Protein AF-A0A956R619-F1 (afdb_monomer)

Secondary structure (DSSP, 8-state):
----HHHHHHHHHHHHHHHHHHHHHHHHHHHHHHS-THHHHHHHHHHHHHHHHHHHHHHHHHHHHHHHHHHHHHHHHHHHHT--TTS-HHHHHHHHHHHHHHHHHHHHHHHHHHHHHHHHHT--HHHHHHHHHHHHHHHHHHHHHHHHTS----PPP------

pLDDT: mean 88.26, std 10.86, range [44.81, 98.38]

Radius of gyration: 21.38 Å; Cα contacts (8 Å, |Δi|>4): 127; chains: 1; bounding box: 52×37×68 Å

Structure (mmCIF, N/CA/C/O backbone):
data_AF-A0A956R619-F1
#
_entry.id   AF-A0A956R619-F1
#
loop_
_atom_site.group_PDB
_atom_site.id
_atom_site.type_symbol
_atom_site.label_atom_id
_atom_site.label_alt_id
_atom_site.label_comp_id
_atom_site.label_asym_id
_atom_site.label_entity_id
_atom_site.label_seq_id
_atom_site.pdbx_PDB_ins_code
_atom_site.Cartn_x
_atom_site.Cartn_y
_atom_site.Cartn_z
_atom_site.occupancy
_atom_site.B_iso_or_equiv
_atom_site.auth_seq_id
_atom_site.auth_comp_id
_atom_site.auth_asym_id
_atom_site.auth_atom_id
_atom_site.pdbx_PDB_model_num
ATOM 1 N N . MET A 1 1 ? -25.070 -17.992 9.384 1.00 45.94 1 MET A N 1
ATOM 2 C CA . MET A 1 1 ? -23.952 -18.086 10.352 1.00 45.94 1 MET A CA 1
ATOM 3 C C . MET A 1 1 ? -23.081 -16.842 10.219 1.00 45.94 1 MET A C 1
ATOM 5 O O . MET A 1 1 ? -22.495 -16.631 9.165 1.00 45.94 1 MET A O 1
ATOM 9 N N . ALA A 1 2 ? -23.059 -15.959 11.220 1.00 44.81 2 ALA A N 1
ATOM 10 C CA . ALA A 1 2 ? -22.213 -14.767 11.176 1.00 44.81 2 ALA A CA 1
ATOM 11 C C . ALA A 1 2 ? -20.746 -15.188 11.349 1.00 44.81 2 ALA A C 1
ATOM 13 O O . ALA A 1 2 ? -20.382 -15.715 12.396 1.00 44.81 2 ALA A O 1
ATOM 14 N N . ALA A 1 3 ? -19.912 -14.988 10.324 1.00 52.56 3 ALA A N 1
ATOM 15 C CA . ALA A 1 3 ? -18.478 -15.227 10.450 1.00 52.56 3 ALA A CA 1
ATOM 16 C C . ALA A 1 3 ? -17.925 -14.444 11.659 1.00 52.56 3 ALA A C 1
ATOM 18 O O . ALA A 1 3 ? -18.285 -13.270 11.829 1.00 52.56 3 ALA A O 1
ATOM 19 N N . PRO A 1 4 ? -17.062 -15.054 12.492 1.00 67.69 4 PRO A N 1
ATOM 20 C CA . PRO A 1 4 ? -16.507 -14.386 13.659 1.00 67.69 4 PRO A CA 1
ATOM 21 C C . PRO A 1 4 ? -15.816 -13.087 13.229 1.00 67.69 4 PRO A C 1
ATOM 23 O O . PRO A 1 4 ? -15.108 -13.053 12.223 1.00 67.69 4 PRO A O 1
ATOM 26 N N . ARG A 1 5 ? -16.021 -12.004 13.990 1.00 73.06 5 ARG A N 1
ATOM 27 C CA . ARG A 1 5 ? -15.565 -10.624 13.691 1.00 73.06 5 ARG A CA 1
ATOM 28 C C . ARG A 1 5 ? -14.099 -10.552 13.220 1.00 73.06 5 ARG A C 1
ATOM 30 O O . ARG A 1 5 ? -13.760 -9.744 12.362 1.00 73.06 5 ARG A O 1
ATOM 37 N N . ARG A 1 6 ? -13.255 -11.453 13.737 1.00 73.44 6 ARG A N 1
ATOM 38 C CA . ARG A 1 6 ? -11.837 -11.623 13.377 1.00 73.44 6 ARG A CA 1
ATOM 39 C C . ARG A 1 6 ? -11.622 -12.158 11.958 1.00 73.44 6 ARG A C 1
ATOM 41 O O . ARG A 1 6 ? -10.770 -11.637 11.253 1.00 73.44 6 ARG A O 1
ATOM 48 N N . ALA A 1 7 ? -12.409 -13.141 11.517 1.00 80.44 7 ALA A N 1
ATOM 49 C CA . ALA A 1 7 ? -12.322 -13.681 10.159 1.00 80.44 7 ALA A CA 1
ATOM 50 C C . ALA A 1 7 ? -12.648 -12.611 9.108 1.00 80.44 7 ALA A C 1
ATOM 52 O O . ALA A 1 7 ? -11.989 -12.548 8.077 1.00 80.44 7 ALA A O 1
ATOM 53 N N . ARG A 1 8 ? -13.600 -11.709 9.400 1.00 80.81 8 ARG A N 1
ATOM 54 C CA . ARG A 1 8 ? -13.897 -10.559 8.529 1.00 80.81 8 ARG A CA 1
ATOM 55 C C . ARG A 1 8 ? -12.731 -9.573 8.446 1.00 80.81 8 ARG A C 1
ATOM 57 O O . ARG A 1 8 ? -12.393 -9.153 7.348 1.00 80.81 8 ARG A O 1
ATOM 64 N N . LEU A 1 9 ? -12.104 -9.234 9.577 1.00 81.25 9 LEU A N 1
ATOM 65 C CA . LEU A 1 9 ? -10.932 -8.348 9.601 1.00 81.25 9 LEU A CA 1
ATOM 66 C C . LEU A 1 9 ? -9.763 -8.951 8.809 1.00 81.25 9 LEU A C 1
ATOM 68 O O . LEU A 1 9 ? -9.184 -8.273 7.968 1.00 81.25 9 LEU A O 1
ATOM 72 N N . TYR A 1 10 ? -9.431 -10.222 9.051 1.00 83.50 10 TYR A N 1
ATOM 73 C CA . TYR A 1 10 ? -8.349 -10.893 8.330 1.00 83.50 10 TYR A CA 1
ATOM 74 C C . TYR A 1 10 ? -8.663 -11.071 6.848 1.00 83.50 10 TYR A C 1
ATOM 76 O O . TYR A 1 10 ? -7.774 -10.874 6.031 1.00 83.50 10 TYR A O 1
ATOM 84 N N . GLY A 1 11 ? -9.917 -11.366 6.496 1.00 87.25 11 GLY A N 1
ATOM 85 C CA . GLY A 1 11 ? -10.364 -11.390 5.105 1.00 87.25 11 GLY A CA 1
ATOM 86 C C . GLY A 1 11 ? -10.195 -10.032 4.422 1.00 87.25 11 GLY A C 1
ATOM 87 O O . GLY A 1 11 ? -9.675 -9.977 3.314 1.00 87.25 11 GLY A O 1
ATOM 88 N N . LEU A 1 12 ? -10.552 -8.934 5.100 1.00 86.25 12 LEU A N 1
ATOM 89 C CA . LEU A 1 12 ? -10.353 -7.576 4.587 1.00 86.25 12 LEU A CA 1
ATOM 90 C C . LEU A 1 12 ? -8.862 -7.247 4.418 1.00 86.25 12 LEU A C 1
ATOM 92 O O . LEU A 1 12 ? -8.466 -6.738 3.378 1.00 86.25 12 LEU A O 1
ATOM 96 N N . LEU A 1 13 ? -8.028 -7.557 5.415 1.00 86.19 13 LEU A N 1
ATOM 97 C CA . LEU A 1 13 ? -6.581 -7.330 5.343 1.00 86.19 13 LEU A CA 1
ATOM 98 C C . LEU A 1 13 ? -5.941 -8.151 4.223 1.00 86.19 13 LEU A C 1
ATOM 100 O O . LEU A 1 13 ? -5.164 -7.607 3.449 1.00 86.19 13 LEU A O 1
ATOM 104 N N . ALA A 1 14 ? -6.296 -9.431 4.100 1.00 88.62 14 ALA A N 1
ATOM 105 C CA . ALA A 1 14 ? -5.835 -10.284 3.012 1.00 88.62 14 ALA A CA 1
ATOM 106 C C . ALA A 1 14 ? -6.259 -9.722 1.651 1.00 88.62 14 ALA A C 1
ATOM 108 O O . ALA A 1 14 ? -5.425 -9.622 0.756 1.00 88.62 14 ALA A O 1
ATOM 109 N N . LEU A 1 15 ? -7.516 -9.286 1.515 1.00 90.00 15 LEU A N 1
ATOM 110 C CA . LEU A 1 15 ? -8.014 -8.658 0.293 1.00 90.00 15 LEU A CA 1
ATOM 111 C C . LEU A 1 15 ? -7.221 -7.391 -0.053 1.00 90.00 15 LEU A C 1
ATOM 113 O O . LEU A 1 15 ? -6.801 -7.242 -1.194 1.00 90.00 15 LEU A O 1
ATOM 117 N N . ILE A 1 16 ? -6.973 -6.511 0.921 1.00 86.50 16 ILE A N 1
ATOM 118 C CA . ILE A 1 16 ? -6.199 -5.273 0.729 1.00 86.50 16 ILE A CA 1
ATOM 119 C C . ILE A 1 16 ? -4.741 -5.577 0.361 1.00 86.50 16 ILE A C 1
ATOM 121 O O . ILE A 1 16 ? -4.170 -4.919 -0.502 1.00 86.50 16 ILE A O 1
ATOM 125 N N . CYS A 1 17 ? -4.121 -6.558 1.016 1.00 87.31 17 CYS A N 1
ATOM 126 C CA . CYS A 1 17 ? -2.725 -6.910 0.774 1.00 87.31 17 CYS A CA 1
ATOM 127 C C . CYS A 1 17 ? -2.520 -7.629 -0.565 1.00 87.31 17 CYS A C 1
ATOM 129 O O . CYS A 1 17 ? -1.463 -7.477 -1.168 1.00 87.31 17 CYS A O 1
ATOM 131 N N . LEU A 1 18 ? -3.497 -8.418 -1.018 1.00 90.12 18 LEU A N 1
ATOM 132 C CA . LEU A 1 18 ? -3.395 -9.211 -2.245 1.00 90.12 18 LEU A CA 1
ATOM 133 C C . LEU A 1 18 ? -3.940 -8.495 -3.481 1.00 90.12 18 LEU A C 1
ATOM 135 O O . LEU A 1 18 ? -3.537 -8.849 -4.587 1.00 90.12 18 LEU A O 1
ATOM 139 N N . SER A 1 19 ? -4.812 -7.495 -3.327 1.00 87.75 19 SER A N 1
ATOM 140 C CA . SER A 1 19 ? -5.419 -6.796 -4.464 1.00 87.75 19 SER A CA 1
ATOM 141 C C . SER A 1 19 ? -4.376 -6.130 -5.359 1.00 87.75 19 SER A C 1
ATOM 143 O O . SER A 1 19 ? -4.402 -6.337 -6.569 1.00 87.75 19 SER A O 1
ATOM 145 N N . THR A 1 20 ? -3.427 -5.385 -4.787 1.00 86.44 20 THR A N 1
ATOM 146 C CA . THR A 1 20 ? -2.405 -4.667 -5.563 1.00 86.44 20 THR A CA 1
ATOM 147 C C . THR A 1 20 ? -1.431 -5.609 -6.283 1.00 86.44 20 THR A C 1
ATOM 149 O O . THR A 1 20 ? -1.253 -5.436 -7.490 1.00 86.44 20 THR A O 1
ATOM 152 N N . PRO A 1 21 ? -0.842 -6.641 -5.636 1.00 88.81 21 PRO A N 1
ATOM 153 C CA . PRO A 1 21 ? -0.005 -7.614 -6.341 1.00 88.81 21 PRO A CA 1
ATOM 154 C C . PRO A 1 21 ? -0.747 -8.350 -7.457 1.00 88.81 21 PRO A C 1
ATOM 156 O O . PRO A 1 21 ? -0.189 -8.570 -8.531 1.00 88.81 21 PRO A O 1
ATOM 159 N N . LEU A 1 22 ? -2.010 -8.713 -7.218 1.00 91.94 22 LEU A N 1
ATOM 160 C CA . LEU A 1 22 ? -2.826 -9.401 -8.211 1.00 91.94 22 LEU A CA 1
ATOM 161 C C . LEU A 1 22 ? -3.127 -8.484 -9.400 1.00 91.94 22 LEU A C 1
ATOM 163 O O . LEU A 1 22 ? -2.977 -8.908 -10.544 1.00 91.94 22 LEU A O 1
ATOM 167 N N . ALA A 1 23 ? -3.465 -7.217 -9.145 1.00 88.81 23 ALA A N 1
ATOM 168 C CA . ALA A 1 23 ? -3.658 -6.215 -10.188 1.00 88.81 23 ALA A CA 1
ATOM 169 C C . ALA A 1 23 ? -2.386 -6.009 -11.024 1.00 88.81 23 ALA A C 1
ATOM 171 O O . ALA A 1 23 ? -2.467 -6.027 -12.248 1.00 88.81 23 ALA A O 1
ATOM 172 N N . LEU A 1 24 ? -1.213 -5.908 -10.387 1.00 89.81 24 LEU A N 1
ATOM 173 C CA . LEU A 1 24 ? 0.073 -5.797 -11.083 1.00 89.81 24 LEU A CA 1
ATOM 174 C C . LEU A 1 24 ? 0.356 -7.027 -11.961 1.00 89.81 24 LEU A C 1
ATOM 176 O O . LEU A 1 24 ? 0.847 -6.895 -13.084 1.00 89.81 24 LEU A O 1
ATOM 180 N N . GLY A 1 25 ? 0.027 -8.227 -11.473 1.00 92.12 25 GLY A N 1
ATOM 181 C CA . GLY A 1 25 ? 0.145 -9.467 -12.240 1.00 92.12 25 GLY A CA 1
ATOM 182 C C . GLY A 1 25 ? -0.745 -9.465 -13.486 1.00 92.12 25 GLY A C 1
ATOM 183 O O . GLY A 1 25 ? -0.260 -9.717 -14.589 1.00 92.12 25 GLY A O 1
ATOM 184 N N . VAL A 1 26 ? -2.024 -9.113 -13.327 1.00 92.19 26 VAL A N 1
ATOM 185 C CA . VAL A 1 26 ? -2.980 -8.994 -14.441 1.00 92.19 26 VAL A CA 1
ATOM 186 C C . VAL A 1 26 ? -2.526 -7.933 -15.442 1.00 92.19 26 VAL A C 1
ATOM 188 O O . VAL A 1 26 ? -2.499 -8.195 -16.642 1.00 92.19 26 VAL A O 1
ATOM 191 N N . GLU A 1 27 ? -2.110 -6.762 -14.964 1.00 88.75 27 GLU A N 1
ATOM 192 C CA . GLU A 1 27 ? -1.596 -5.674 -15.795 1.00 88.75 27 GLU A CA 1
ATOM 193 C C . GLU A 1 27 ? -0.367 -6.115 -16.603 1.00 88.75 27 GLU A C 1
ATOM 195 O O . GLU A 1 27 ? -0.277 -5.843 -17.799 1.00 88.75 27 GLU A O 1
ATOM 200 N N . THR A 1 28 ? 0.559 -6.846 -15.979 1.00 88.62 28 THR A N 1
ATOM 201 C CA . THR A 1 28 ? 1.765 -7.361 -16.641 1.00 88.62 28 THR A CA 1
ATOM 202 C C . THR A 1 28 ? 1.417 -8.361 -17.746 1.00 88.62 28 THR A C 1
ATOM 204 O O . THR A 1 28 ? 2.010 -8.316 -18.825 1.00 88.62 28 THR A O 1
ATOM 207 N N . ILE A 1 29 ? 0.430 -9.232 -17.512 1.00 92.88 29 ILE A N 1
ATOM 208 C CA . ILE A 1 29 ? -0.057 -10.191 -18.513 1.00 92.88 29 ILE A CA 1
ATOM 209 C C . ILE A 1 29 ? -0.725 -9.457 -19.677 1.00 92.88 29 ILE A C 1
ATOM 211 O O . ILE A 1 29 ? -0.345 -9.670 -20.827 1.00 92.88 29 ILE A O 1
ATOM 215 N N . LEU A 1 30 ? -1.680 -8.566 -19.391 1.00 90.31 30 LEU A N 1
ATOM 216 C CA . LEU A 1 30 ? -2.383 -7.792 -20.419 1.00 90.31 30 LEU A CA 1
ATOM 217 C C . LEU A 1 30 ? -1.410 -6.977 -21.262 1.00 90.31 30 LEU A C 1
ATOM 219 O O . LEU A 1 30 ? -1.513 -6.960 -22.484 1.00 90.31 30 LEU A O 1
ATOM 223 N N . ARG A 1 31 ? -0.417 -6.362 -20.623 1.00 86.56 31 ARG A N 1
ATOM 224 C CA . ARG A 1 31 ? 0.621 -5.607 -21.315 1.00 86.56 31 ARG A CA 1
ATOM 22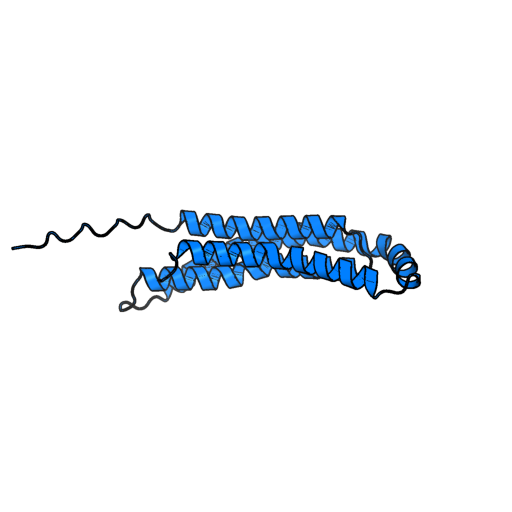5 C C . ARG A 1 31 ? 1.392 -6.471 -22.301 1.00 86.56 31 ARG A C 1
ATOM 227 O O . ARG A 1 31 ? 1.572 -6.058 -23.437 1.00 86.56 31 ARG A O 1
ATOM 234 N N . ARG A 1 32 ? 1.807 -7.668 -21.887 1.00 88.69 32 ARG A N 1
ATOM 235 C CA . ARG A 1 32 ? 2.541 -8.594 -22.755 1.00 88.69 32 ARG A CA 1
ATOM 236 C C . ARG A 1 32 ? 1.715 -9.058 -23.958 1.00 88.69 32 ARG A C 1
ATOM 238 O O . ARG A 1 32 ? 2.291 -9.393 -24.984 1.00 88.69 32 ARG A O 1
ATOM 245 N N . LEU A 1 33 ? 0.390 -9.102 -23.824 1.00 93.06 33 LEU A N 1
ATOM 246 C CA . LEU A 1 33 ? -0.519 -9.527 -24.890 1.00 93.06 33 LEU A CA 1
ATOM 247 C C . LEU A 1 33 ? -0.939 -8.380 -25.818 1.00 93.06 33 LEU A C 1
ATOM 249 O O . LEU A 1 33 ? -1.186 -8.622 -26.995 1.00 93.06 33 LEU A O 1
ATOM 253 N N . MET A 1 34 ? -1.059 -7.156 -25.296 1.00 92.81 34 MET A N 1
ATOM 254 C CA . MET A 1 34 ? -1.666 -6.030 -26.014 1.00 92.81 34 MET A CA 1
ATOM 255 C C . MET A 1 34 ? -0.669 -4.969 -26.489 1.00 92.81 34 MET A C 1
ATOM 257 O O . MET A 1 34 ? -1.011 -4.213 -27.396 1.00 92.81 34 MET A O 1
ATOM 261 N N . MET A 1 35 ? 0.527 -4.856 -25.895 1.00 89.06 35 MET A N 1
ATOM 262 C CA . MET A 1 35 ? 1.498 -3.849 -26.335 1.00 89.06 35 MET A CA 1
ATOM 263 C C . MET A 1 35 ? 2.281 -4.317 -27.569 1.00 89.06 35 MET A C 1
ATOM 265 O O . MET A 1 35 ? 2.838 -5.416 -27.551 1.00 89.06 35 MET A O 1
ATOM 269 N N . PRO A 1 36 ? 2.378 -3.476 -28.617 1.00 90.75 36 PRO A N 1
ATOM 270 C CA . PRO A 1 36 ? 3.287 -3.718 -29.729 1.00 90.75 36 PRO A CA 1
ATOM 271 C C . PRO A 1 36 ? 4.748 -3.779 -29.253 1.00 90.75 36 PRO A C 1
ATOM 273 O O . PRO A 1 36 ? 5.109 -3.059 -28.320 1.00 90.75 36 PRO A O 1
ATOM 276 N N . PRO A 1 37 ? 5.615 -4.556 -29.920 1.00 89.62 37 PRO A N 1
ATOM 277 C CA . PRO A 1 37 ? 7.028 -4.669 -29.549 1.00 89.62 37 PRO A CA 1
ATOM 278 C C . PRO A 1 37 ? 7.782 -3.329 -29.612 1.00 89.62 37 PRO A C 1
ATOM 280 O O . PRO A 1 37 ? 8.711 -3.111 -28.839 1.00 89.62 37 PRO A O 1
ATOM 283 N N . ASP A 1 38 ? 7.353 -2.384 -30.455 1.00 91.31 38 ASP A N 1
ATOM 284 C CA . ASP A 1 38 ? 7.963 -1.046 -30.542 1.00 91.31 38 ASP A CA 1
ATOM 285 C C . ASP A 1 38 ? 7.852 -0.255 -29.226 1.00 91.31 38 ASP A C 1
ATOM 287 O O . ASP A 1 38 ? 8.697 0.589 -28.914 1.00 91.31 38 ASP A O 1
ATOM 291 N N . PHE A 1 39 ? 6.837 -0.552 -28.407 1.00 90.88 39 PHE A N 1
ATOM 292 C CA . PHE A 1 39 ? 6.673 0.072 -27.096 1.00 90.88 39 PHE A CA 1
ATOM 293 C C . PHE A 1 39 ? 7.781 -0.336 -26.119 1.00 90.88 39 PHE A C 1
ATOM 295 O O . PHE A 1 39 ? 8.137 0.451 -25.238 1.00 90.88 39 PHE A O 1
ATOM 302 N N . ASP A 1 40 ? 8.366 -1.525 -26.279 1.00 89.62 40 ASP A N 1
ATOM 303 C CA . ASP A 1 40 ? 9.462 -1.975 -25.423 1.00 89.62 40 ASP A CA 1
ATOM 304 C C . ASP A 1 40 ? 10.724 -1.134 -25.643 1.00 89.62 40 ASP A C 1
ATOM 306 O O . ASP A 1 40 ? 11.426 -0.829 -24.676 1.00 89.62 40 ASP A O 1
ATOM 310 N N . ALA A 1 41 ? 10.968 -0.660 -26.871 1.00 92.88 41 ALA A N 1
ATOM 311 C CA . ALA A 1 41 ? 12.081 0.241 -27.169 1.00 92.88 41 ALA A CA 1
ATOM 312 C C . ALA A 1 41 ? 11.916 1.601 -26.470 1.00 92.88 41 ALA A C 1
ATOM 314 O O . ALA A 1 41 ? 12.849 2.095 -25.832 1.00 92.88 41 ALA A O 1
ATOM 315 N N . VAL A 1 42 ? 10.709 2.179 -26.514 1.00 93.81 42 VAL A N 1
ATOM 316 C CA . VAL A 1 42 ? 10.399 3.441 -25.817 1.00 93.81 42 VAL A CA 1
ATOM 317 C C . VAL A 1 42 ? 10.551 3.281 -24.304 1.00 93.81 42 VAL A C 1
ATOM 319 O O . VAL A 1 42 ? 11.120 4.143 -23.636 1.00 93.81 42 VAL A O 1
ATOM 322 N N . ARG A 1 43 ? 10.095 2.157 -23.743 1.00 92.81 43 ARG A N 1
ATOM 323 C CA . ARG A 1 43 ? 10.231 1.883 -22.307 1.00 92.81 43 ARG A CA 1
ATOM 324 C C . ARG A 1 43 ? 11.679 1.670 -21.895 1.00 92.81 43 ARG A C 1
ATOM 326 O O . ARG A 1 43 ? 12.079 2.195 -20.862 1.00 92.81 43 ARG A O 1
ATOM 333 N N . ALA A 1 44 ? 12.466 0.947 -22.688 1.00 93.94 44 ALA A N 1
ATOM 334 C CA . ALA A 1 44 ? 13.894 0.782 -22.439 1.00 93.94 44 ALA A CA 1
ATOM 335 C C . ALA A 1 44 ? 14.614 2.139 -22.418 1.00 93.94 44 ALA A C 1
ATOM 337 O O . ALA A 1 44 ? 15.458 2.369 -21.552 1.00 93.94 44 ALA A O 1
ATOM 338 N N . TRP A 1 45 ? 14.219 3.058 -23.304 1.00 96.31 45 TRP A N 1
ATOM 339 C CA . TRP A 1 45 ? 14.727 4.428 -23.330 1.00 96.31 45 TRP A CA 1
ATOM 340 C C . TRP A 1 45 ? 14.297 5.260 -22.105 1.00 96.31 45 TRP A C 1
ATOM 342 O O . TRP A 1 45 ? 15.122 5.967 -21.531 1.00 96.31 45 TRP A O 1
ATOM 352 N N . LEU A 1 46 ? 13.044 5.140 -21.646 1.00 96.31 46 LEU A N 1
ATOM 353 C CA . LEU A 1 46 ? 12.529 5.852 -20.462 1.00 96.31 46 LEU A CA 1
ATOM 354 C C . LEU A 1 46 ? 13.009 5.272 -19.122 1.00 96.31 46 LEU A C 1
ATOM 356 O O . LEU A 1 46 ? 13.080 5.990 -18.121 1.00 96.31 46 LEU A O 1
ATOM 360 N N . CYS A 1 47 ? 13.328 3.979 -19.080 1.00 97.19 47 CYS A N 1
ATOM 361 C CA . CYS A 1 47 ? 13.711 3.245 -17.877 1.00 97.19 47 CYS A CA 1
ATOM 362 C C . CYS A 1 47 ? 14.791 3.939 -17.023 1.00 97.19 47 CYS A C 1
ATOM 364 O O . CYS A 1 47 ? 14.543 4.119 -15.824 1.00 97.19 47 CYS A O 1
ATOM 366 N N . PRO A 1 48 ? 15.950 4.375 -17.563 1.00 97.62 48 PRO A N 1
ATOM 367 C CA . PRO A 1 48 ? 16.983 5.040 -16.764 1.00 97.62 48 PRO A CA 1
ATOM 368 C C . PRO A 1 48 ? 16.511 6.365 -16.153 1.00 97.62 48 PRO A C 1
ATOM 370 O O . PRO A 1 48 ? 16.919 6.701 -15.044 1.00 97.62 48 PRO A O 1
ATOM 373 N N . THR A 1 49 ? 15.617 7.093 -16.826 1.00 97.94 49 THR A N 1
ATOM 374 C CA . THR A 1 49 ? 15.079 8.367 -16.334 1.00 97.94 49 THR A CA 1
ATOM 375 C C . THR A 1 49 ? 14.006 8.163 -15.267 1.00 97.94 49 THR A C 1
ATOM 377 O O . THR A 1 49 ? 13.982 8.891 -14.278 1.00 97.94 49 THR A O 1
ATOM 380 N N . LEU A 1 50 ? 13.120 7.175 -15.433 1.00 97.56 50 LEU A N 1
ATOM 381 C CA . LEU A 1 50 ? 11.989 6.943 -14.527 1.00 97.56 50 LEU A CA 1
ATOM 382 C C . LEU A 1 50 ? 12.344 6.100 -13.296 1.00 97.56 50 LEU A C 1
ATOM 384 O O . LEU A 1 50 ? 11.719 6.247 -12.247 1.00 97.56 50 LEU A O 1
ATOM 388 N N . THR A 1 51 ? 13.343 5.220 -13.391 1.00 97.81 51 THR A N 1
ATOM 389 C CA . THR A 1 51 ? 13.712 4.308 -12.293 1.00 97.81 51 THR A CA 1
ATOM 390 C C . THR A 1 51 ? 14.135 5.030 -11.002 1.00 97.81 51 THR A C 1
ATOM 392 O O . THR A 1 51 ? 13.698 4.595 -9.935 1.00 97.81 51 THR A O 1
ATOM 395 N N . PRO A 1 52 ? 14.903 6.139 -11.027 1.00 98.38 52 PRO A N 1
ATOM 396 C CA . PRO A 1 52 ? 15.191 6.921 -9.821 1.00 98.38 52 PRO A CA 1
ATOM 397 C C . PRO A 1 52 ? 13.929 7.472 -9.141 1.00 98.38 52 PRO A C 1
ATOM 399 O O . PRO A 1 52 ? 13.813 7.417 -7.917 1.00 98.38 52 PRO A O 1
ATOM 402 N N . TRP A 1 53 ? 12.945 7.929 -9.923 1.00 97.94 53 TRP A N 1
ATOM 403 C CA . TRP A 1 53 ? 11.657 8.386 -9.393 1.00 97.94 53 TRP A CA 1
ATOM 404 C C . TRP A 1 53 ? 10.858 7.241 -8.771 1.00 97.94 53 TRP A C 1
ATOM 406 O O . TRP A 1 53 ? 10.255 7.418 -7.716 1.00 97.94 53 TRP A O 1
ATOM 416 N N . ALA A 1 54 ? 10.909 6.047 -9.367 1.00 97.56 54 ALA A N 1
ATOM 417 C CA . ALA A 1 54 ? 10.303 4.855 -8.778 1.00 97.56 54 ALA A CA 1
ATOM 418 C C . ALA A 1 54 ? 11.014 4.432 -7.483 1.00 97.56 54 ALA A C 1
ATOM 420 O O . ALA A 1 54 ? 10.387 3.927 -6.564 1.00 97.56 54 ALA A O 1
ATOM 421 N N . TRP A 1 55 ? 12.318 4.670 -7.348 1.00 98.38 55 TRP A N 1
ATOM 422 C CA . TRP A 1 55 ? 12.993 4.468 -6.065 1.00 98.38 55 TRP A CA 1
ATOM 423 C C . TRP A 1 55 ? 12.580 5.490 -5.013 1.00 98.38 55 TRP A C 1
ATOM 425 O O . TRP A 1 55 ? 12.439 5.124 -3.848 1.00 98.38 55 TRP A O 1
ATOM 435 N N . ALA A 1 56 ? 12.317 6.739 -5.404 1.00 98.06 56 ALA A N 1
ATOM 436 C CA . ALA A 1 56 ? 11.834 7.765 -4.486 1.00 98.06 56 ALA A CA 1
ATOM 437 C C . ALA A 1 56 ? 10.471 7.408 -3.860 1.00 98.06 56 ALA A C 1
ATOM 439 O O . ALA A 1 56 ? 10.190 7.826 -2.735 1.00 98.06 56 ALA A O 1
ATOM 440 N N . THR A 1 57 ? 9.643 6.578 -4.510 1.00 97.56 57 THR A N 1
ATOM 441 C CA . THR A 1 57 ? 8.370 6.133 -3.917 1.00 97.56 57 THR A CA 1
ATOM 442 C C . THR A 1 57 ? 8.561 5.202 -2.722 1.00 97.56 57 THR A C 1
ATOM 444 O O . THR A 1 57 ? 7.678 5.148 -1.867 1.00 97.56 57 THR A O 1
ATOM 447 N N . VAL A 1 58 ? 9.698 4.510 -2.594 1.00 97.88 58 VAL A N 1
ATOM 448 C CA . VAL A 1 58 ? 9.980 3.610 -1.461 1.00 97.88 58 VAL A CA 1
ATOM 449 C C . VAL A 1 58 ? 10.023 4.367 -0.121 1.00 97.88 58 VAL A C 1
ATOM 451 O O . VAL A 1 58 ? 9.197 4.064 0.747 1.00 97.88 58 VAL A O 1
ATOM 454 N N . PRO A 1 59 ? 10.909 5.366 0.091 1.00 98.12 59 PRO A N 1
ATOM 455 C CA . PRO A 1 59 ? 10.936 6.119 1.342 1.00 98.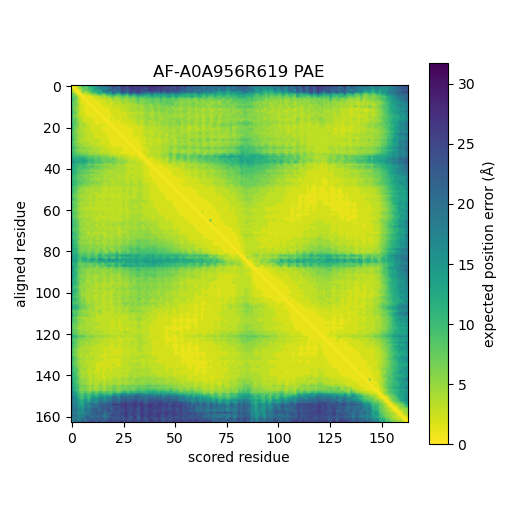12 59 PRO A CA 1
ATOM 456 C C . PRO A 1 59 ? 9.649 6.922 1.560 1.00 98.12 59 PRO A C 1
ATOM 458 O O . PRO A 1 59 ? 9.182 7.010 2.695 1.00 98.12 59 PRO A O 1
ATOM 461 N N . VAL A 1 60 ? 9.023 7.439 0.494 1.00 97.88 60 VAL A N 1
ATOM 462 C CA . VAL A 1 60 ? 7.721 8.125 0.588 1.00 97.88 60 VAL A CA 1
ATOM 463 C C . VAL A 1 60 ? 6.638 7.176 1.104 1.00 97.88 60 VAL A C 1
ATOM 465 O O . VAL A 1 60 ? 5.851 7.557 1.965 1.00 97.88 60 VAL A O 1
ATOM 468 N N . THR A 1 61 ? 6.626 5.921 0.654 1.00 97.75 61 THR A N 1
ATOM 469 C CA . THR A 1 61 ? 5.707 4.893 1.167 1.00 97.75 61 THR A CA 1
ATOM 470 C C . THR A 1 61 ? 5.977 4.578 2.627 1.00 97.75 61 THR A C 1
ATOM 472 O O . THR A 1 61 ? 5.035 4.468 3.408 1.00 97.75 61 THR A O 1
ATOM 475 N N . GLY A 1 62 ? 7.248 4.474 3.023 1.00 97.56 62 GLY A N 1
ATOM 476 C CA . GLY A 1 62 ? 7.626 4.292 4.425 1.00 97.56 62 GLY A CA 1
ATOM 477 C C . GLY A 1 62 ? 7.119 5.435 5.311 1.00 97.56 62 GLY A C 1
ATOM 478 O O . GLY A 1 62 ? 6.475 5.195 6.333 1.00 97.56 62 GLY A O 1
ATOM 479 N N . ALA A 1 63 ? 7.322 6.683 4.880 1.00 97.94 63 ALA A N 1
ATOM 480 C CA . ALA A 1 63 ? 6.808 7.863 5.570 1.00 97.94 63 ALA A CA 1
ATOM 481 C C . ALA A 1 63 ? 5.270 7.874 5.623 1.00 97.94 63 ALA A C 1
ATOM 483 O O . ALA A 1 63 ? 4.688 8.136 6.676 1.00 97.94 63 ALA A O 1
ATOM 484 N N . ALA A 1 64 ? 4.603 7.523 4.522 1.00 97.25 64 ALA A N 1
ATOM 485 C CA . ALA A 1 64 ? 3.148 7.442 4.450 1.00 97.25 64 ALA A CA 1
ATOM 486 C C . ALA A 1 64 ? 2.572 6.319 5.331 1.00 97.25 64 ALA A C 1
ATOM 488 O O . ALA A 1 64 ? 1.515 6.498 5.933 1.00 97.25 64 ALA A O 1
ATOM 489 N N . ALA A 1 65 ? 3.273 5.191 5.481 1.00 96.25 65 ALA A N 1
ATOM 490 C CA . ALA A 1 65 ? 2.913 4.145 6.435 1.00 96.25 65 ALA A CA 1
ATOM 491 C C . ALA A 1 65 ? 3.008 4.654 7.885 1.00 96.25 65 ALA A C 1
ATOM 493 O O . ALA A 1 65 ? 2.090 4.430 8.678 1.00 96.25 65 ALA A O 1
ATOM 494 N N . GLY A 1 66 ? 4.069 5.400 8.216 1.00 96.81 66 GLY A N 1
ATOM 495 C CA . GLY A 1 66 ? 4.207 6.079 9.509 1.00 96.81 66 GLY A CA 1
ATOM 496 C C . GLY A 1 66 ? 3.088 7.096 9.764 1.00 96.81 66 GLY A C 1
ATOM 497 O O . GLY A 1 66 ? 2.485 7.114 10.841 1.00 96.81 66 GLY A O 1
ATOM 498 N N . LEU A 1 67 ? 2.732 7.885 8.748 1.00 96.12 67 LEU A N 1
ATOM 499 C CA . LEU A 1 67 ? 1.597 8.806 8.804 1.00 96.12 67 LEU A CA 1
ATOM 500 C C . LEU A 1 67 ? 0.271 8.056 8.998 1.00 96.12 67 LEU A C 1
ATOM 502 O O . LEU A 1 67 ? -0.549 8.478 9.809 1.00 96.12 67 LEU A O 1
ATOM 506 N N . GLY A 1 68 ? 0.078 6.921 8.322 1.00 94.75 68 GLY A N 1
ATOM 507 C CA . GLY A 1 68 ? -1.078 6.039 8.498 1.00 94.75 68 GLY A CA 1
ATOM 508 C C . GLY A 1 68 ? -1.213 5.533 9.937 1.00 94.75 68 GLY A C 1
ATOM 509 O O . GLY A 1 68 ? -2.304 5.547 10.503 1.00 94.75 68 GLY A O 1
ATOM 510 N N . TRP A 1 69 ? -0.102 5.175 10.583 1.00 95.19 69 TRP A N 1
ATOM 511 C CA . TRP A 1 69 ? -0.062 4.813 12.006 1.00 95.19 69 TRP A CA 1
ATOM 512 C C . TRP A 1 69 ? -0.504 5.941 12.935 1.00 95.19 69 TRP A C 1
ATOM 514 O O . TRP A 1 69 ? -1.268 5.726 13.890 1.00 95.19 69 TRP A O 1
ATOM 524 N N . TRP A 1 70 ? -0.020 7.148 12.665 1.00 96.19 70 TRP A N 1
ATOM 525 C CA . TRP A 1 70 ? -0.417 8.330 13.412 1.00 96.19 70 TRP A CA 1
ATOM 526 C C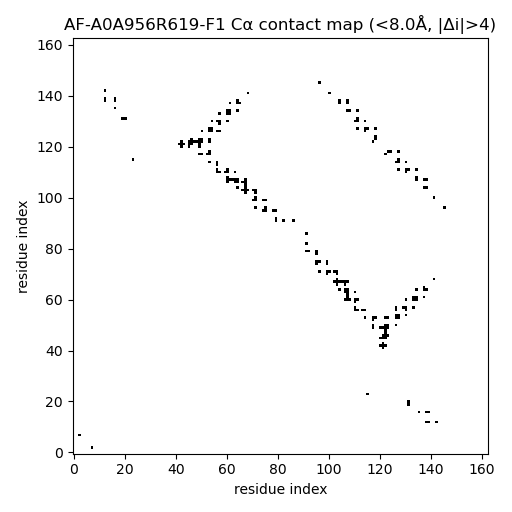 . TRP A 1 70 ? -1.904 8.651 13.191 1.00 96.19 70 TRP A C 1
ATOM 528 O O . TRP A 1 70 ? -2.643 8.784 14.169 1.00 96.19 70 TRP A O 1
ATOM 538 N N . LEU A 1 71 ? -2.366 8.658 11.935 1.00 94.19 71 LEU A N 1
ATOM 539 C CA . LEU A 1 71 ? -3.764 8.863 11.538 1.00 94.19 71 LEU A CA 1
ATOM 540 C C . LEU A 1 71 ? -4.688 7.863 12.227 1.00 94.19 71 LEU A C 1
ATOM 542 O O . LEU A 1 71 ? -5.665 8.270 12.850 1.00 94.19 71 LEU A O 1
ATOM 546 N N . PHE A 1 72 ? -4.353 6.571 12.190 1.00 94.00 72 PHE A N 1
ATOM 547 C CA . PHE A 1 72 ? -5.116 5.527 12.869 1.00 94.00 72 PHE A CA 1
ATOM 548 C C . PHE A 1 72 ? -5.308 5.857 14.356 1.00 94.00 72 PHE A C 1
ATOM 550 O O . PHE A 1 72 ? -6.424 5.832 14.873 1.00 94.00 72 PHE A O 1
ATOM 557 N N . SER A 1 73 ? -4.222 6.241 15.033 1.00 92.81 73 SER A N 1
ATOM 558 C CA . SER A 1 73 ? -4.240 6.592 16.457 1.00 92.81 73 SER A CA 1
ATOM 559 C C . SER A 1 73 ? -5.096 7.830 16.734 1.00 92.81 73 SER A C 1
ATOM 561 O O . SER A 1 73 ? -5.881 7.847 17.683 1.00 92.81 73 SER A O 1
ATOM 563 N N . ALA A 1 74 ? -4.945 8.869 15.913 1.00 94.44 74 ALA A N 1
ATOM 564 C CA . ALA A 1 74 ? -5.664 10.128 16.056 1.00 94.44 74 ALA A CA 1
ATOM 565 C C . ALA A 1 74 ? -7.170 9.949 15.817 1.00 94.44 74 ALA A C 1
ATOM 567 O O . ALA A 1 74 ? -7.985 10.420 16.611 1.00 94.44 74 ALA A O 1
ATOM 568 N N . LEU A 1 75 ? -7.544 9.220 14.763 1.00 93.00 75 LEU A N 1
ATOM 569 C CA . LEU A 1 75 ? -8.934 8.937 14.409 1.00 93.00 75 LEU A CA 1
ATOM 570 C C . LEU A 1 75 ? -9.609 8.062 15.457 1.00 93.00 75 LEU A C 1
ATOM 572 O O . LEU A 1 75 ? -10.721 8.373 15.877 1.00 93.00 75 LEU A O 1
ATOM 576 N N . GLN A 1 76 ? -8.921 7.024 15.939 1.00 91.56 76 GLN A N 1
ATOM 577 C CA . GLN A 1 76 ? -9.440 6.170 17.002 1.00 91.56 76 GLN A CA 1
ATOM 578 C C . GLN A 1 76 ? -9.710 6.984 18.275 1.00 91.56 76 GLN A C 1
ATOM 580 O O . GLN A 1 76 ? -10.815 6.930 18.809 1.00 91.56 76 GLN A O 1
ATOM 585 N N . ARG A 1 77 ? -8.747 7.798 18.735 1.00 91.62 77 ARG A N 1
ATOM 586 C CA . ARG A 1 77 ? -8.931 8.671 19.912 1.00 91.62 77 ARG A CA 1
ATOM 587 C C . ARG A 1 77 ? -10.089 9.649 19.717 1.00 91.62 77 ARG A C 1
ATOM 589 O O . ARG A 1 77 ? -10.925 9.800 20.603 1.00 91.62 77 ARG A O 1
ATOM 596 N N . ARG A 1 78 ? -10.169 10.282 18.543 1.00 92.31 78 ARG A N 1
ATOM 597 C CA . ARG A 1 78 ? -11.221 11.250 18.210 1.00 92.31 78 ARG A CA 1
ATOM 598 C C . ARG A 1 78 ? -12.608 10.609 18.147 1.00 92.31 78 ARG A C 1
ATOM 600 O O . ARG A 1 78 ? -13.573 11.241 18.564 1.00 92.31 78 ARG A O 1
ATOM 607 N N . ALA A 1 79 ? -12.719 9.390 17.629 1.00 89.94 79 ALA A N 1
ATOM 608 C CA . ALA A 1 79 ? -13.983 8.665 17.566 1.00 89.94 79 ALA A CA 1
ATOM 609 C C . ALA A 1 79 ? -14.476 8.273 18.967 1.00 89.94 79 ALA A C 1
ATOM 611 O O . ALA A 1 79 ? -15.648 8.467 19.277 1.00 89.94 79 ALA A O 1
ATOM 612 N N . LEU A 1 80 ? -13.572 7.811 19.836 1.00 87.56 80 LEU A N 1
ATOM 613 C CA . LEU A 1 80 ? -13.907 7.458 21.219 1.00 87.56 80 LEU A CA 1
ATOM 614 C C . LEU A 1 80 ? -14.302 8.677 22.057 1.00 87.56 80 LEU A C 1
ATOM 616 O O . LEU A 1 80 ? -15.267 8.607 22.809 1.00 87.56 80 LEU A O 1
ATOM 620 N N . ALA A 1 81 ? -13.637 9.817 21.858 1.00 90.69 81 ALA A N 1
ATOM 621 C CA . ALA A 1 81 ? -13.998 11.072 22.518 1.00 90.69 81 ALA A CA 1
ATOM 622 C C . ALA A 1 81 ? -15.385 11.613 22.110 1.00 90.69 81 ALA A C 1
ATOM 624 O O . ALA A 1 81 ? -15.947 12.451 22.805 1.00 90.69 81 ALA A O 1
ATOM 625 N N . ARG A 1 82 ? -15.942 11.157 20.978 1.00 90.31 82 ARG A N 1
ATOM 626 C CA . ARG A 1 82 ? -17.256 11.576 20.454 1.00 90.31 82 ARG A CA 1
ATOM 627 C C . ARG A 1 82 ? -18.381 10.580 20.756 1.00 90.31 82 ARG A C 1
ATOM 629 O O . ARG A 1 82 ? -19.483 10.738 20.228 1.00 90.31 82 ARG A O 1
ATOM 636 N N . ARG A 1 83 ? -18.113 9.545 21.555 1.00 87.38 83 ARG A N 1
ATOM 637 C CA . ARG A 1 83 ? -19.101 8.526 21.924 1.00 87.38 83 ARG A CA 1
ATOM 638 C C . ARG A 1 83 ? -20.281 9.163 22.669 1.00 87.38 83 ARG A C 1
ATOM 640 O O . ARG A 1 83 ? -20.088 9.987 23.557 1.00 87.38 83 ARG A O 1
ATOM 647 N N . ARG A 1 84 ? -21.504 8.736 22.333 1.00 87.19 84 ARG A N 1
ATOM 648 C CA . ARG A 1 84 ? -22.714 9.073 23.104 1.00 87.19 84 ARG A CA 1
ATOM 649 C C . ARG A 1 84 ? -22.916 8.073 24.254 1.00 87.19 84 ARG A C 1
ATOM 651 O O . ARG A 1 84 ? -22.595 6.899 24.063 1.00 87.19 84 ARG A O 1
ATOM 658 N N . PRO A 1 85 ? -23.466 8.501 25.406 1.00 83.94 85 PRO A N 1
ATOM 659 C CA . PRO A 1 85 ? -23.637 7.639 26.580 1.00 83.94 85 PRO A CA 1
ATOM 660 C C . PRO A 1 85 ? -24.511 6.403 26.313 1.00 83.94 85 PRO A C 1
ATOM 662 O O . PRO A 1 85 ? -24.205 5.333 26.824 1.00 83.94 85 PRO A O 1
ATOM 665 N N . ASP A 1 86 ? -25.505 6.505 25.427 1.00 88.75 86 ASP A N 1
ATOM 666 C CA . ASP A 1 86 ? -26.443 5.405 25.140 1.00 88.75 86 ASP A CA 1
ATOM 667 C C . ASP A 1 86 ? -25.902 4.350 24.158 1.00 88.75 86 ASP A C 1
ATOM 669 O O . ASP A 1 86 ? -26.603 3.410 23.788 1.00 88.75 86 ASP A O 1
ATOM 673 N N . GLN A 1 87 ? -24.671 4.511 23.666 1.00 87.19 87 GLN A N 1
ATOM 674 C CA . GLN A 1 87 ? -24.104 3.601 22.673 1.00 87.19 87 GLN A CA 1
ATOM 675 C C . GLN A 1 87 ? -23.332 2.452 23.321 1.00 87.19 87 GLN A C 1
ATOM 677 O O . GLN A 1 87 ? -22.489 2.669 24.200 1.00 87.19 87 GLN A O 1
ATOM 682 N N . ASP A 1 88 ? -23.545 1.244 22.789 1.00 87.50 88 ASP A N 1
ATOM 683 C CA . ASP A 1 88 ? -22.734 0.068 23.100 1.00 87.50 88 ASP A CA 1
ATOM 684 C C . ASP A 1 88 ? -21.258 0.333 22.758 1.00 87.50 88 ASP A C 1
ATOM 686 O O . ASP A 1 88 ? -20.872 0.553 21.602 1.00 87.50 88 ASP A O 1
ATOM 690 N N . GLU A 1 89 ? -20.421 0.297 23.793 1.00 84.56 89 GLU A N 1
ATOM 691 C CA . GLU A 1 89 ? -18.984 0.533 23.722 1.00 84.56 89 GLU A CA 1
ATOM 692 C C . GLU A 1 89 ? -18.300 -0.398 22.721 1.00 84.56 89 GLU A C 1
ATOM 694 O O . GLU A 1 89 ? -17.489 0.041 21.900 1.00 84.56 89 GLU A O 1
ATOM 699 N N . ALA A 1 90 ? -18.675 -1.678 22.729 1.00 83.25 90 ALA A N 1
ATOM 700 C CA . ALA A 1 90 ? -18.061 -2.697 21.890 1.00 83.25 90 ALA A CA 1
ATOM 701 C C . ALA A 1 90 ? -18.408 -2.512 20.405 1.00 83.25 90 ALA A C 1
ATOM 703 O O . ALA A 1 90 ? -17.651 -2.932 19.514 1.00 83.25 90 ALA A O 1
ATOM 704 N N . GLN A 1 91 ? -19.554 -1.896 20.109 1.00 83.81 91 GLN A N 1
ATOM 705 C CA . GLN A 1 91 ? -19.951 -1.563 18.748 1.00 83.81 91 GLN A CA 1
ATOM 706 C C . GLN A 1 91 ? -19.235 -0.303 18.253 1.00 83.81 91 GLN A C 1
ATOM 708 O O . GLN A 1 91 ? -18.683 -0.320 17.148 1.00 83.81 91 GLN A O 1
ATOM 713 N N . VAL A 1 92 ? -19.182 0.751 19.074 1.00 87.19 92 VAL A N 1
ATOM 714 C CA . VAL A 1 92 ? -18.504 2.016 18.743 1.00 87.19 92 VAL A CA 1
ATOM 715 C C . VAL A 1 92 ? -17.011 1.796 18.514 1.00 87.19 92 VAL A C 1
ATOM 717 O O . VAL A 1 92 ? -16.485 2.236 17.493 1.00 87.19 92 VAL A O 1
ATOM 720 N N . HIS A 1 93 ? -16.341 1.047 19.397 1.00 86.06 93 HIS A N 1
ATOM 721 C CA . HIS A 1 93 ? -14.917 0.735 19.253 1.00 86.06 93 HIS A CA 1
ATOM 722 C C . HIS A 1 93 ? -14.606 0.026 17.935 1.00 86.06 93 HIS A C 1
ATOM 724 O O . HIS A 1 93 ? -13.675 0.408 17.230 1.00 86.06 93 HIS A O 1
ATOM 730 N N . ALA A 1 94 ? -15.390 -0.990 17.575 1.00 84.88 94 ALA A N 1
ATOM 731 C CA . ALA A 1 94 ? -15.143 -1.750 16.357 1.00 84.88 94 ALA A CA 1
ATOM 732 C C . ALA A 1 94 ? -15.418 -0.939 15.088 1.00 84.88 94 ALA A C 1
ATOM 734 O O . ALA A 1 94 ? -14.686 -1.071 14.108 1.00 84.88 94 ALA A O 1
ATOM 735 N N . ARG A 1 95 ? -16.455 -0.092 15.101 1.00 87.00 95 ARG A N 1
ATOM 736 C CA . ARG A 1 95 ? -16.747 0.807 13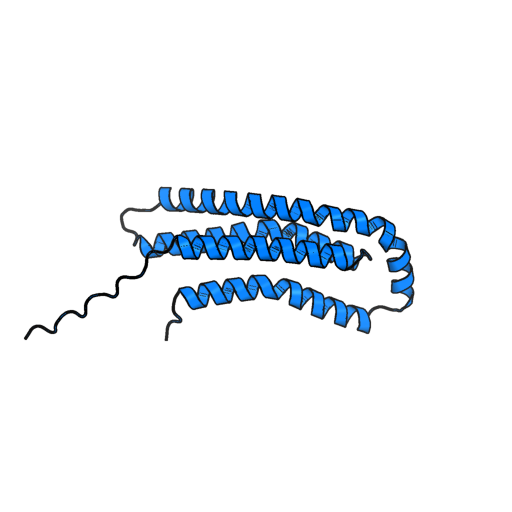.982 1.00 87.00 95 ARG A CA 1
ATOM 737 C C . ARG A 1 95 ? -15.631 1.834 13.805 1.00 87.00 95 ARG A C 1
ATOM 739 O O . ARG A 1 95 ? -15.118 1.972 12.701 1.00 87.00 95 ARG A O 1
ATOM 746 N N . ALA A 1 96 ? -15.201 2.468 14.896 1.00 89.25 96 ALA A N 1
ATOM 747 C CA . ALA A 1 96 ? -14.089 3.413 14.893 1.00 89.25 96 ALA A CA 1
ATOM 748 C C . ALA A 1 96 ? -12.786 2.772 14.391 1.00 89.25 96 ALA A C 1
ATOM 750 O O . ALA A 1 96 ? -12.074 3.374 13.595 1.00 89.25 96 ALA A O 1
ATOM 751 N N . GLN A 1 97 ? -12.485 1.540 14.819 1.00 88.81 97 GLN A N 1
ATOM 752 C CA . GLN A 1 97 ? -11.316 0.795 14.345 1.00 88.81 97 GLN A CA 1
ATOM 753 C C . GLN A 1 97 ? -11.394 0.480 12.851 1.00 88.81 97 GLN A C 1
ATOM 755 O O . GLN A 1 97 ? -10.390 0.625 12.163 1.00 88.81 97 GLN A O 1
ATOM 760 N N . LEU A 1 98 ? -12.557 0.062 12.344 1.00 87.00 98 LEU A N 1
ATOM 761 C CA . LEU A 1 98 ? -12.731 -0.246 10.925 1.00 87.00 98 LEU A CA 1
ATOM 762 C C . LEU A 1 98 ? -12.611 1.011 10.054 1.00 87.00 98 LEU A C 1
ATOM 764 O O . LEU A 1 98 ? -11.876 0.994 9.072 1.00 87.00 98 LEU A O 1
ATOM 768 N N . GLU A 1 99 ? -13.287 2.101 10.425 1.00 90.19 99 GLU A N 1
ATOM 769 C CA . GLU A 1 99 ? -13.217 3.381 9.705 1.00 90.19 99 GLU A CA 1
ATOM 770 C C . GLU A 1 99 ? -11.788 3.946 9.718 1.00 90.19 99 GLU A C 1
ATOM 772 O O . GLU A 1 99 ? -11.261 4.330 8.672 1.00 90.19 99 GLU A O 1
ATOM 777 N N . ALA A 1 100 ? -11.125 3.926 10.880 1.00 90.62 100 ALA A N 1
ATOM 778 C CA . ALA A 1 100 ? -9.737 4.359 11.003 1.00 90.62 100 ALA A CA 1
ATOM 779 C C . ALA A 1 100 ? -8.780 3.462 10.210 1.00 90.62 100 ALA A C 1
ATOM 781 O O . ALA A 1 100 ? -7.837 3.975 9.619 1.00 90.62 100 ALA A O 1
ATOM 782 N N . LEU A 1 101 ? -9.010 2.144 10.172 1.00 89.62 101 LEU A N 1
ATOM 783 C CA . LEU A 1 101 ? -8.204 1.214 9.383 1.00 89.62 101 LEU A CA 1
ATOM 784 C C . LEU A 1 101 ? -8.340 1.514 7.890 1.00 89.62 101 LEU A C 1
ATOM 786 O O . LEU A 1 101 ? -7.325 1.703 7.231 1.00 89.62 101 LEU A O 1
ATOM 790 N N . ILE A 1 102 ?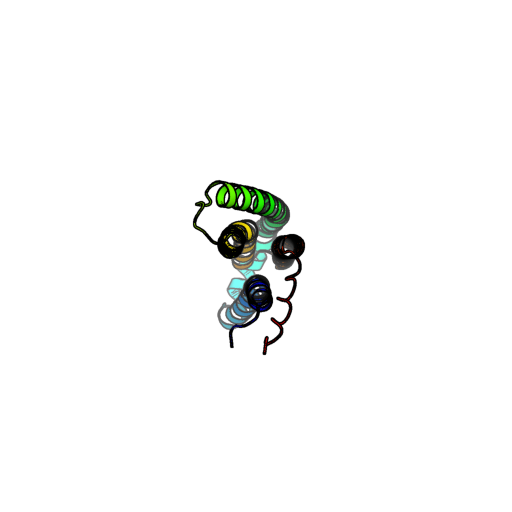 -9.567 1.611 7.370 1.00 90.94 102 ILE A N 1
ATOM 791 C CA . ILE A 1 102 ? -9.810 1.908 5.950 1.00 90.94 102 ILE A CA 1
ATOM 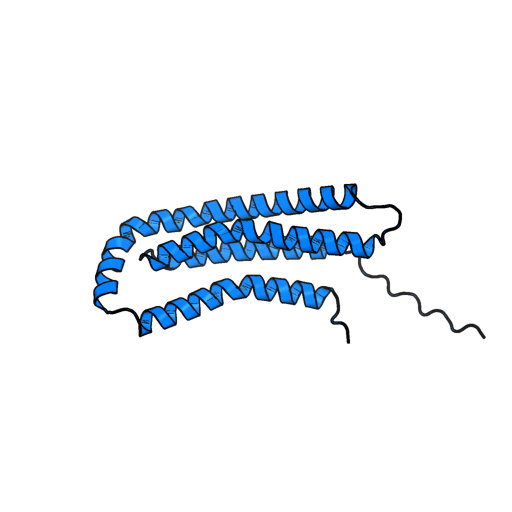792 C C . ILE A 1 102 ? -9.077 3.195 5.555 1.00 90.94 102 ILE A C 1
ATOM 794 O O . ILE A 1 102 ? -8.316 3.193 4.588 1.00 90.94 102 ILE A O 1
ATOM 798 N N . LEU A 1 103 ? -9.215 4.262 6.350 1.00 92.81 103 LEU A N 1
ATOM 799 C CA . LEU A 1 103 ? -8.571 5.539 6.044 1.00 92.81 103 LEU A CA 1
ATOM 800 C C . LEU A 1 103 ? -7.047 5.514 6.236 1.00 92.81 103 LEU A C 1
ATOM 802 O O . LEU A 1 103 ? -6.323 6.131 5.466 1.00 92.81 103 LEU A O 1
ATOM 806 N N . ALA A 1 104 ? -6.531 4.802 7.237 1.00 91.69 104 ALA A N 1
ATOM 807 C CA . ALA A 1 104 ? -5.091 4.704 7.464 1.00 91.69 104 ALA A CA 1
ATOM 808 C C . ALA A 1 104 ? -4.386 3.861 6.392 1.00 91.69 104 ALA A C 1
ATOM 810 O O . ALA A 1 104 ? -3.239 4.141 6.049 1.00 91.69 104 ALA A O 1
ATOM 811 N N . THR A 1 105 ? -5.059 2.839 5.852 1.00 91.50 105 THR A N 1
ATOM 812 C CA . THR A 1 105 ? -4.482 1.962 4.822 1.00 91.50 105 THR A CA 1
ATOM 813 C C . THR A 1 105 ? -4.323 2.635 3.462 1.00 91.50 105 THR A C 1
ATOM 815 O O . THR A 1 105 ? -3.459 2.211 2.700 1.00 91.50 105 THR A O 1
ATOM 818 N N . SER A 1 106 ? -5.068 3.706 3.165 1.00 92.56 106 SER A N 1
ATOM 819 C CA . SER A 1 106 ? -4.919 4.437 1.899 1.00 92.56 106 SER A CA 1
ATOM 820 C C . SER A 1 106 ? -3.628 5.259 1.831 1.00 92.56 106 SER A C 1
ATOM 822 O O . SER A 1 106 ? -3.087 5.455 0.744 1.00 92.56 106 SER A O 1
ATOM 824 N N . ALA A 1 107 ? -3.083 5.687 2.976 1.00 94.56 107 ALA A N 1
ATOM 825 C CA . ALA A 1 107 ? -1.867 6.498 3.029 1.00 94.56 107 ALA A CA 1
ATOM 826 C C . ALA A 1 107 ? -0.658 5.816 2.351 1.00 94.56 107 ALA A C 1
ATOM 828 O O . ALA A 1 107 ? -0.122 6.395 1.408 1.00 94.56 107 ALA A O 1
ATOM 829 N N . PRO A 1 108 ? -0.240 4.590 2.730 1.00 91.31 108 PRO A N 1
ATOM 830 C CA . PRO A 1 108 ? 0.842 3.892 2.031 1.00 91.31 108 PRO A CA 1
ATOM 831 C C . PRO A 1 108 ? 0.458 3.382 0.630 1.00 91.31 108 PRO A C 1
ATOM 833 O O . PRO A 1 108 ? 1.343 3.037 -0.147 1.00 91.31 108 PRO A O 1
ATOM 836 N N . GLN A 1 109 ? -0.831 3.328 0.275 1.00 91.75 109 GLN A N 1
ATOM 837 C CA . GLN A 1 109 ? -1.263 2.877 -1.054 1.00 91.75 109 GLN A CA 1
ATOM 838 C C . GLN A 1 109 ? -1.049 3.937 -2.135 1.00 91.75 109 GLN A C 1
ATOM 840 O O . GLN A 1 109 ? -0.694 3.577 -3.253 1.00 91.75 109 GLN A O 1
ATOM 845 N N . VAL A 1 110 ? -1.227 5.228 -1.827 1.00 93.44 110 VAL A N 1
ATOM 846 C CA . VAL A 1 110 ? -1.080 6.305 -2.826 1.00 93.44 110 VAL A CA 1
ATOM 847 C C . VAL A 1 110 ? 0.310 6.292 -3.483 1.00 93.44 110 VAL A C 1
ATOM 849 O O . VAL A 1 110 ? 0.378 6.259 -4.714 1.00 93.44 110 VAL A O 1
ATOM 852 N N . PRO A 1 111 ? 1.428 6.238 -2.733 1.00 92.88 111 PRO A N 1
ATOM 853 C CA . PRO A 1 111 ? 2.742 6.179 -3.360 1.00 92.88 111 PRO A CA 1
ATOM 854 C C . PRO A 1 111 ? 3.018 4.827 -4.039 1.00 92.88 111 PRO A C 1
ATOM 856 O O . PRO A 1 111 ? 3.751 4.788 -5.023 1.00 92.88 111 PRO A O 1
ATOM 859 N N . ALA A 1 112 ? 2.405 3.727 -3.581 1.00 92.31 112 ALA A N 1
ATOM 860 C CA . ALA A 1 112 ? 2.493 2.436 -4.267 1.00 92.31 112 ALA A CA 1
ATOM 861 C C . ALA A 1 112 ? 1.803 2.467 -5.643 1.00 92.31 112 ALA A C 1
ATOM 863 O O . ALA A 1 112 ? 2.358 1.952 -6.609 1.00 92.31 112 ALA A O 1
ATOM 864 N N . VAL A 1 113 ? 0.647 3.130 -5.760 1.00 92.81 113 VAL A N 1
ATOM 865 C CA . VAL A 1 113 ? -0.019 3.380 -7.051 1.00 92.81 113 VAL A CA 1
ATOM 866 C C . VAL A 1 113 ? 0.830 4.296 -7.936 1.00 92.81 113 VAL A C 1
ATOM 868 O O . VAL A 1 113 ? 0.949 4.064 -9.133 1.00 92.81 113 VAL A O 1
ATOM 871 N N . ALA A 1 114 ? 1.486 5.312 -7.373 1.00 95.25 114 ALA A N 1
ATOM 872 C CA . ALA A 1 114 ? 2.426 6.125 -8.147 1.00 95.25 114 ALA A CA 1
ATOM 873 C C . ALA A 1 114 ? 3.599 5.283 -8.689 1.00 95.25 114 ALA A C 1
ATOM 875 O O . ALA A 1 114 ? 3.996 5.446 -9.843 1.00 95.25 114 ALA A O 1
ATOM 876 N N . ALA A 1 115 ? 4.112 4.338 -7.895 1.00 95.25 115 ALA A N 1
ATOM 877 C CA . ALA A 1 115 ? 5.153 3.411 -8.329 1.00 95.25 115 ALA A CA 1
ATOM 878 C C . ALA A 1 115 ? 4.675 2.509 -9.476 1.00 95.25 115 ALA A C 1
ATOM 880 O O . ALA A 1 115 ? 5.400 2.345 -10.459 1.00 95.25 115 ALA A O 1
ATOM 881 N N . THR A 1 116 ? 3.450 1.970 -9.402 1.00 93.56 116 THR A N 1
ATOM 882 C CA . THR A 1 116 ? 2.894 1.174 -10.506 1.00 93.56 116 THR A CA 1
ATOM 883 C C . THR A 1 116 ? 2.740 2.017 -11.767 1.00 93.56 116 THR A C 1
ATOM 885 O O . THR A 1 116 ? 3.181 1.575 -12.821 1.00 93.56 116 THR A O 1
ATOM 888 N N . MET A 1 117 ? 2.255 3.261 -11.671 1.00 93.88 117 MET A N 1
ATOM 889 C CA . MET A 1 117 ? 2.188 4.186 -12.815 1.00 93.88 117 MET A CA 1
ATOM 890 C C . MET A 1 117 ? 3.569 4.454 -13.436 1.00 93.88 117 MET A C 1
ATOM 892 O O . MET A 1 117 ? 3.708 4.464 -14.658 1.00 93.88 117 MET A O 1
ATOM 896 N N . LEU A 1 118 ? 4.619 4.614 -12.625 1.00 95.62 118 LEU A N 1
ATOM 897 C CA . LEU A 1 118 ? 5.992 4.760 -13.126 1.00 95.62 118 LEU A CA 1
ATOM 898 C C . LEU A 1 118 ? 6.468 3.505 -13.865 1.00 95.62 118 LEU A C 1
ATOM 900 O O . LEU A 1 118 ? 7.063 3.615 -14.938 1.00 95.62 118 LEU A O 1
ATOM 904 N N . PHE A 1 119 ? 6.160 2.312 -13.353 1.00 94.44 119 PHE A N 1
ATOM 905 C CA . PHE A 1 119 ? 6.404 1.061 -14.076 1.00 94.44 119 PHE A CA 1
ATOM 906 C C . PHE A 1 119 ? 5.606 0.989 -15.379 1.00 94.44 119 PHE A C 1
ATOM 908 O O . PHE A 1 119 ? 6.153 0.557 -16.403 1.00 94.44 119 PHE A O 1
ATOM 915 N N . MET A 1 120 ? 4.365 1.494 -15.388 1.00 92.00 120 MET A N 1
ATOM 916 C CA . MET A 1 120 ? 3.568 1.576 -16.609 1.00 92.00 120 MET A CA 1
ATOM 917 C C . MET A 1 120 ? 4.259 2.400 -17.689 1.00 92.00 120 MET A C 1
ATOM 919 O O . MET A 1 120 ? 4.296 1.979 -18.846 1.00 92.00 120 MET A O 1
ATOM 923 N N . MET A 1 121 ? 4.871 3.512 -17.291 1.00 93.00 121 MET A N 1
ATOM 924 C CA . MET A 1 121 ? 5.613 4.410 -18.174 1.00 93.00 121 MET A CA 1
ATOM 925 C C . MET A 1 121 ? 7.014 3.897 -18.551 1.00 93.00 121 MET A C 1
ATOM 927 O O . MET A 1 121 ? 7.648 4.474 -19.425 1.00 93.00 121 MET A O 1
ATOM 931 N N . GLY A 1 122 ? 7.496 2.799 -17.955 1.00 94.50 122 GLY A N 1
ATOM 932 C CA . GLY A 1 122 ? 8.775 2.176 -18.325 1.00 94.50 122 GLY A CA 1
ATOM 933 C C . GLY A 1 122 ? 9.826 2.090 -17.223 1.00 94.50 122 GLY A C 1
ATOM 934 O O . GLY A 1 122 ? 10.925 1.627 -17.503 1.00 94.50 122 GLY A O 1
ATOM 935 N N . ALA A 1 123 ? 9.526 2.484 -15.982 1.00 96.50 123 ALA A N 1
ATOM 936 C CA . ALA A 1 123 ? 10.444 2.254 -14.865 1.00 96.50 123 ALA A CA 1
ATOM 937 C C . ALA A 1 123 ? 10.693 0.754 -14.617 1.00 96.50 123 ALA A C 1
ATOM 939 O O . ALA A 1 123 ? 9.881 -0.100 -14.980 1.00 96.50 123 ALA A O 1
ATOM 940 N N . SER A 1 124 ? 11.802 0.435 -13.945 1.00 96.00 124 SER A N 1
ATOM 941 C CA . SER A 1 124 ? 12.106 -0.931 -13.509 1.00 96.00 124 SER A CA 1
ATOM 942 C C . SER A 1 124 ? 11.039 -1.495 -12.557 1.00 96.00 124 SER A C 1
ATOM 944 O O . SER A 1 124 ? 10.477 -0.780 -11.727 1.00 96.00 124 SER A O 1
ATOM 946 N N . LEU A 1 125 ? 10.791 -2.806 -12.639 1.00 95.00 125 LEU A N 1
ATOM 947 C CA . LEU A 1 125 ? 9.850 -3.524 -11.771 1.00 95.00 125 LEU A CA 1
ATOM 948 C C . LEU A 1 125 ? 10.325 -3.581 -10.310 1.00 95.00 125 LEU A C 1
ATOM 950 O O . LEU A 1 125 ? 9.515 -3.537 -9.385 1.00 95.00 125 LEU A O 1
ATOM 954 N N . THR A 1 126 ? 11.637 -3.665 -10.089 1.00 97.12 126 THR A N 1
ATOM 955 C CA . THR A 1 126 ? 12.239 -3.838 -8.759 1.00 97.12 126 THR A CA 1
ATOM 956 C C . THR A 1 126 ? 11.780 -2.790 -7.735 1.00 97.12 126 THR A C 1
ATOM 958 O O . THR A 1 126 ? 11.262 -3.195 -6.691 1.00 97.12 126 THR A O 1
ATOM 961 N N . PRO A 1 127 ? 11.892 -1.467 -7.985 1.00 96.69 127 PRO A N 1
ATOM 962 C CA . PRO A 1 127 ? 11.427 -0.460 -7.029 1.00 96.69 127 PRO A CA 1
ATOM 963 C C . PRO A 1 127 ? 9.922 -0.543 -6.746 1.00 96.69 127 PRO A C 1
ATOM 965 O O . PRO A 1 127 ? 9.500 -0.264 -5.624 1.00 96.69 127 PRO A O 1
ATOM 968 N N . VAL A 1 128 ? 9.104 -0.975 -7.711 1.00 96.12 128 VAL A N 1
ATOM 969 C CA . VAL A 1 128 ? 7.656 -1.149 -7.510 1.00 96.12 128 VAL A CA 1
ATOM 970 C C . VAL A 1 128 ? 7.368 -2.294 -6.552 1.00 96.12 128 VAL A C 1
ATOM 972 O O . VAL A 1 128 ? 6.586 -2.120 -5.620 1.00 96.12 128 VAL A O 1
ATOM 975 N N . LEU A 1 129 ? 8.038 -3.437 -6.719 1.00 96.25 129 LEU A N 1
ATOM 976 C CA . LEU A 1 129 ? 7.894 -4.572 -5.805 1.00 96.25 129 LEU A CA 1
ATOM 977 C C . LEU A 1 129 ? 8.344 -4.214 -4.386 1.00 96.25 129 LEU A C 1
ATOM 979 O O . LEU A 1 129 ? 7.656 -4.553 -3.425 1.00 96.25 129 LEU A O 1
ATOM 983 N N . VAL A 1 130 ? 9.454 -3.483 -4.250 1.00 97.56 130 VAL A N 1
ATOM 984 C CA . VAL A 1 130 ? 9.931 -2.996 -2.947 1.00 97.56 130 VAL A CA 1
ATOM 985 C C . VAL A 1 130 ? 8.916 -2.034 -2.327 1.00 97.56 130 VAL A C 1
ATOM 987 O O . VAL A 1 130 ? 8.525 -2.221 -1.177 1.00 97.56 130 VAL A O 1
ATOM 990 N N . THR A 1 131 ? 8.433 -1.049 -3.090 1.00 97.25 131 THR A N 1
ATOM 991 C CA . THR A 1 131 ? 7.414 -0.085 -2.642 1.00 97.25 131 THR A CA 1
ATOM 992 C C . THR A 1 131 ? 6.149 -0.804 -2.168 1.00 97.25 131 THR A C 1
ATOM 994 O O . THR A 1 131 ? 5.641 -0.532 -1.081 1.00 97.25 131 THR A O 1
ATOM 997 N N . MET A 1 132 ? 5.670 -1.776 -2.945 1.00 95.44 132 MET A N 1
ATOM 998 C CA . MET A 1 132 ? 4.496 -2.575 -2.610 1.00 95.44 132 MET A CA 1
ATOM 999 C C . MET A 1 132 ? 4.721 -3.415 -1.349 1.00 95.44 132 MET A C 1
ATOM 1001 O O . MET A 1 132 ? 3.857 -3.437 -0.474 1.00 95.44 132 MET A O 1
ATOM 1005 N N . GLY A 1 133 ? 5.894 -4.037 -1.203 1.00 95.81 133 GLY A N 1
ATOM 1006 C CA . GLY A 1 133 ? 6.280 -4.756 0.011 1.00 95.81 133 GLY A CA 1
ATOM 1007 C C . GLY A 1 133 ? 6.260 -3.857 1.250 1.00 95.81 133 GLY A C 1
ATOM 1008 O O . GLY A 1 133 ? 5.663 -4.220 2.263 1.00 95.81 133 GLY A O 1
ATOM 1009 N N . VAL A 1 134 ? 6.824 -2.649 1.160 1.00 96.81 134 VAL A N 1
ATOM 1010 C CA . VAL A 1 134 ? 6.789 -1.658 2.251 1.00 96.81 134 VAL A CA 1
ATOM 1011 C C . VAL A 1 134 ? 5.350 -1.251 2.581 1.00 96.81 134 VAL A C 1
ATOM 1013 O O . VAL A 1 134 ? 4.978 -1.227 3.756 1.00 96.81 134 VAL A O 1
ATOM 1016 N N . ALA A 1 135 ? 4.512 -0.994 1.573 1.00 95.31 135 ALA A N 1
ATOM 1017 C CA . ALA A 1 135 ? 3.104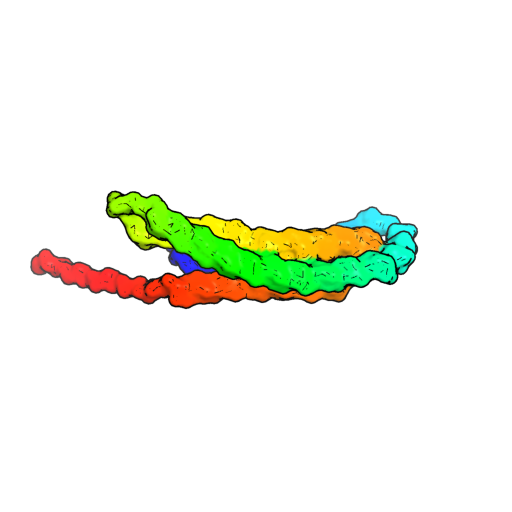 -0.659 1.782 1.00 95.31 135 ALA A CA 1
ATOM 1018 C C . ALA A 1 135 ? 2.342 -1.798 2.481 1.00 95.31 135 ALA A C 1
ATOM 1020 O O . ALA A 1 135 ? 1.620 -1.559 3.452 1.00 95.31 135 ALA A O 1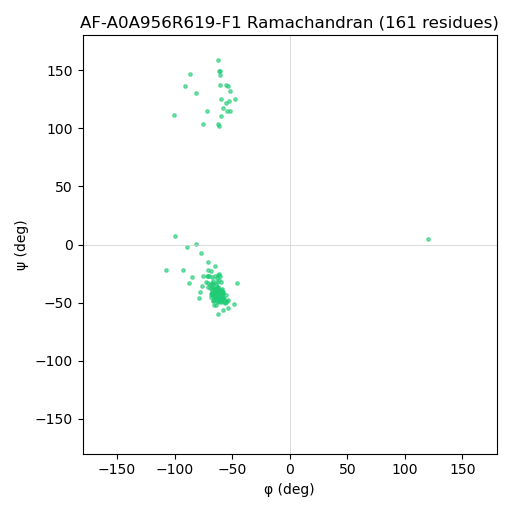
ATOM 1021 N N . MET A 1 136 ? 2.542 -3.043 2.034 1.00 94.75 136 MET A N 1
ATOM 1022 C CA . MET A 1 136 ? 1.940 -4.236 2.634 1.00 94.75 136 MET A CA 1
ATOM 1023 C C . MET A 1 136 ? 2.368 -4.410 4.090 1.00 94.75 136 MET A C 1
ATOM 1025 O O . MET A 1 136 ? 1.513 -4.625 4.946 1.00 94.75 136 MET A O 1
ATOM 1029 N N . LEU A 1 137 ? 3.660 -4.265 4.401 1.00 95.62 137 LEU A N 1
ATOM 1030 C CA . LEU A 1 137 ? 4.158 -4.311 5.779 1.00 95.62 137 LEU A CA 1
ATOM 1031 C C . LEU A 1 137 ? 3.528 -3.206 6.641 1.00 95.62 137 LEU A C 1
ATOM 1033 O O . LEU A 1 137 ? 3.109 -3.467 7.771 1.00 95.62 137 LEU A O 1
ATOM 1037 N N . GLY A 1 138 ? 3.373 -1.998 6.091 1.00 94.44 138 GLY A N 1
ATOM 1038 C CA . GLY A 1 138 ? 2.649 -0.898 6.728 1.00 94.44 138 GLY A CA 1
ATOM 1039 C C . GLY A 1 138 ? 1.208 -1.275 7.086 1.00 94.44 138 GLY A C 1
ATOM 1040 O O . GLY A 1 138 ? 0.804 -1.149 8.242 1.00 94.44 138 GLY A O 1
ATOM 1041 N N . VAL A 1 139 ? 0.447 -1.826 6.139 1.00 92.88 139 VAL A N 1
ATOM 1042 C CA . VAL A 1 139 ? -0.938 -2.279 6.364 1.00 92.88 139 VAL A CA 1
ATOM 1043 C C . VAL A 1 139 ? -1.010 -3.436 7.369 1.00 92.88 139 VAL A C 1
ATOM 1045 O O . VAL A 1 139 ? -1.830 -3.412 8.290 1.00 92.88 139 VAL A O 1
ATOM 1048 N N . LEU A 1 140 ? -0.137 -4.437 7.242 1.00 93.31 140 LEU A N 1
ATOM 1049 C CA . LEU A 1 140 ? -0.097 -5.588 8.147 1.00 93.31 140 LEU A CA 1
ATOM 1050 C C . LEU A 1 140 ? 0.212 -5.163 9.584 1.00 93.31 140 LEU A C 1
ATOM 1052 O O . LEU A 1 140 ? -0.426 -5.646 10.520 1.00 93.31 140 LEU A O 1
ATOM 1056 N N . SER A 1 141 ? 1.133 -4.217 9.767 1.00 94.50 141 SER A N 1
ATOM 1057 C CA . SER A 1 141 ? 1.478 -3.692 11.090 1.00 94.50 141 SER A CA 1
ATOM 1058 C C . SER A 1 141 ? 0.292 -2.983 11.771 1.00 94.50 141 SER A C 1
ATOM 1060 O O . SER A 1 141 ? 0.073 -3.179 12.969 1.00 94.50 141 SER A O 1
ATOM 1062 N N . LEU A 1 142 ? -0.553 -2.262 11.016 1.00 91.31 142 LEU A N 1
ATOM 1063 C CA . LEU A 1 142 ? -1.821 -1.714 11.525 1.00 91.31 142 LEU A CA 1
ATOM 1064 C C . LEU A 1 142 ? -2.787 -2.830 11.954 1.00 91.31 142 LEU A C 1
ATOM 1066 O O . LEU A 1 142 ? -3.397 -2.755 13.024 1.00 91.31 142 LEU A O 1
ATOM 1070 N N . GLY A 1 143 ? -2.890 -3.898 11.159 1.00 89.00 143 GLY A N 1
ATOM 1071 C CA . GLY A 1 143 ? -3.701 -5.072 11.488 1.00 89.00 143 GLY A CA 1
ATOM 1072 C C . GLY A 1 143 ? -3.261 -5.763 12.785 1.00 89.00 143 GLY A C 1
ATOM 1073 O O . GLY A 1 143 ? -4.095 -6.102 13.631 1.00 89.00 143 GLY A O 1
ATOM 1074 N N . LEU A 1 144 ? -1.948 -5.916 12.988 1.00 89.75 144 LEU A N 1
ATOM 1075 C CA . LEU A 1 144 ? -1.374 -6.465 14.222 1.00 89.75 144 LEU A CA 1
ATOM 1076 C C . LEU A 1 144 ? -1.700 -5.593 15.440 1.00 89.75 144 LEU A C 1
ATOM 1078 O O . LEU A 1 144 ? -2.049 -6.115 16.501 1.00 89.75 144 LEU A O 1
ATOM 1082 N N . ARG A 1 145 ? -1.669 -4.267 15.286 1.00 88.94 145 ARG A N 1
ATOM 1083 C CA . ARG A 1 145 ? -2.021 -3.332 16.359 1.00 88.94 145 ARG A CA 1
ATOM 1084 C C . ARG A 1 145 ? -3.487 -3.438 16.783 1.00 88.94 145 ARG A C 1
ATOM 1086 O O . ARG A 1 145 ? -3.786 -3.407 17.978 1.00 88.94 145 ARG A O 1
ATOM 1093 N N . ILE A 1 146 ? -4.407 -3.596 15.831 1.00 86.56 146 ILE A N 1
ATOM 1094 C CA . ILE A 1 146 ? -5.836 -3.808 16.128 1.00 86.56 146 ILE A CA 1
ATOM 1095 C C . ILE A 1 146 ? -6.028 -5.105 16.917 1.00 86.56 146 ILE A C 1
ATOM 1097 O O . ILE A 1 146 ? -6.750 -5.120 17.918 1.00 86.56 146 ILE A O 1
ATOM 1101 N N . ARG A 1 147 ? -5.335 -6.178 16.513 1.00 84.19 147 ARG A N 1
ATOM 1102 C CA . ARG A 1 147 ? -5.356 -7.463 17.225 1.00 84.19 147 ARG A CA 1
ATOM 1103 C C . ARG A 1 147 ? -4.906 -7.303 18.677 1.00 84.19 147 ARG A C 1
ATOM 1105 O O . ARG A 1 147 ? -5.584 -7.815 19.561 1.00 84.19 147 ARG A O 1
ATOM 1112 N N . ALA A 1 148 ? -3.812 -6.581 18.917 1.00 83.56 148 ALA A N 1
ATOM 1113 C CA . ALA A 1 148 ? -3.295 -6.333 20.265 1.00 83.56 148 ALA A CA 1
ATOM 1114 C C . ALA A 1 148 ? -4.249 -5.490 21.132 1.00 83.56 148 ALA A C 1
ATOM 1116 O O . ALA A 1 148 ? -4.255 -5.621 22.350 1.00 83.56 148 ALA A O 1
ATOM 1117 N N . SER A 1 149 ? -5.079 -4.652 20.506 1.00 78.56 149 SER A N 1
ATOM 1118 C CA . SER A 1 149 ? -5.989 -3.732 21.199 1.00 78.56 149 SER A CA 1
ATOM 1119 C C . SER A 1 149 ? -7.370 -4.333 21.500 1.00 78.56 149 SER A C 1
ATOM 1121 O O . SER A 1 149 ? -8.218 -3.647 22.065 1.00 78.56 149 SER A O 1
ATOM 1123 N N . THR A 1 150 ? -7.642 -5.576 21.086 1.00 73.69 150 THR A N 1
ATOM 1124 C CA . THR A 1 150 ? -8.946 -6.226 21.293 1.00 73.69 150 THR A CA 1
ATOM 1125 C C . THR A 1 150 ? -8.860 -7.177 22.493 1.00 73.69 150 THR A C 1
ATOM 1127 O O . THR A 1 150 ? -8.177 -8.198 22.375 1.00 73.69 150 THR A O 1
ATOM 1130 N N . PRO A 1 151 ? -9.533 -6.905 23.629 1.00 63.78 151 PRO A N 1
ATOM 1131 C CA . PRO A 1 151 ? -9.485 -7.794 24.787 1.00 63.78 151 PRO A CA 1
ATOM 1132 C C . PRO A 1 151 ? -10.042 -9.191 24.446 1.00 63.78 151 PRO A C 1
ATOM 1134 O O . PRO A 1 151 ? -10.907 -9.318 23.566 1.00 63.78 151 PRO A O 1
ATOM 1137 N N . PRO A 1 152 ? -9.543 -10.262 25.095 1.00 63.50 152 PRO A N 1
ATOM 1138 C CA . PRO A 1 152 ? -10.099 -11.596 24.929 1.00 63.50 152 PRO A CA 1
ATOM 1139 C C . PRO A 1 152 ? -11.568 -11.563 25.349 1.00 63.50 152 PRO A C 1
ATOM 1141 O O . PRO A 1 152 ? -11.895 -11.122 26.446 1.00 63.50 152 PRO A O 1
ATOM 1144 N N . SER A 1 153 ? -12.458 -12.000 24.457 1.00 62.03 153 SER A N 1
ATOM 1145 C CA . SER A 1 153 ? -13.867 -12.173 24.788 1.00 62.03 153 SER A CA 1
ATOM 1146 C C . SER A 1 153 ? -13.951 -13.221 25.889 1.00 62.03 153 SER A C 1
ATOM 1148 O O . SER A 1 153 ? -13.785 -14.411 25.613 1.00 62.03 153 SER A O 1
ATOM 1150 N N . THR A 1 154 ? -14.171 -12.792 27.127 1.00 60.25 154 THR A N 1
ATOM 1151 C CA . THR A 1 154 ? -14.630 -13.686 28.180 1.00 60.25 154 THR A CA 1
ATOM 1152 C C . THR A 1 154 ? -15.956 -14.248 27.690 1.00 60.25 154 THR A C 1
ATOM 1154 O O . THR A 1 154 ? -16.927 -13.521 27.476 1.00 60.25 154 THR A O 1
ATOM 1157 N N . SER A 1 155 ? -15.963 -15.537 27.361 1.00 58.09 155 SER A N 1
ATOM 1158 C CA . SER A 1 155 ? -17.182 -16.244 26.997 1.00 58.09 155 SER A CA 1
ATOM 1159 C C . SER A 1 155 ? -18.213 -16.006 28.101 1.00 58.09 155 SER A C 1
ATOM 1161 O O . SER A 1 155 ? -17.850 -16.155 29.273 1.00 58.09 155 SER A O 1
ATOM 1163 N N . PRO A 1 156 ? -19.464 -15.634 27.776 1.00 58.66 156 PRO A N 1
ATOM 1164 C CA . PRO A 1 156 ? -20.502 -15.555 28.787 1.00 58.66 156 PRO A CA 1
ATOM 1165 C C . PRO A 1 156 ? -20.573 -16.916 29.473 1.00 58.66 156 PRO A C 1
ATOM 1167 O O . PRO A 1 156 ? -20.747 -17.936 28.803 1.00 58.66 156 PRO A O 1
ATOM 1170 N N . SER A 1 157 ? -20.369 -16.918 30.793 1.00 59.81 157 SER A N 1
ATOM 1171 C CA . SER A 1 157 ? -20.605 -18.096 31.623 1.00 59.81 157 SER A CA 1
ATOM 1172 C C . SER A 1 157 ? -21.983 -18.640 31.240 1.00 59.81 157 SER A C 1
ATOM 1174 O O . SER A 1 157 ? -22.928 -17.837 31.202 1.00 59.81 157 SER A O 1
ATOM 1176 N N . PRO A 1 158 ? -22.114 -19.925 30.860 1.00 68.75 158 PRO A N 1
ATOM 1177 C CA . PRO A 1 158 ? -23.415 -20.489 30.549 1.00 68.75 158 PRO A CA 1
ATOM 1178 C C . PRO A 1 158 ? -24.294 -20.225 31.765 1.00 68.75 158 PRO A C 1
ATOM 1180 O O . PRO A 1 158 ? -23.988 -20.688 32.863 1.00 68.75 158 PRO A O 1
ATOM 1183 N N . ARG A 1 159 ? -25.337 -19.401 31.589 1.00 66.38 159 ARG A N 1
ATOM 1184 C CA . ARG A 1 159 ? -26.362 -19.227 32.616 1.00 66.38 159 ARG A CA 1
ATOM 1185 C C . ARG A 1 159 ? -26.807 -20.637 32.966 1.00 66.38 159 ARG A C 1
ATOM 1187 O O . ARG A 1 159 ? -27.312 -21.332 32.084 1.00 66.38 159 ARG A O 1
ATOM 1194 N N . SER A 1 160 ? -26.555 -21.064 34.200 1.00 64.62 160 SER A N 1
ATOM 1195 C CA . SER A 1 160 ? -27.127 -22.302 34.696 1.00 64.62 160 SER A CA 1
ATOM 1196 C C . SER A 1 160 ? -28.634 -22.195 34.459 1.00 64.62 160 SER A C 1
ATOM 1198 O O . SER A 1 160 ? -29.231 -21.194 34.873 1.00 64.62 160 SER A O 1
ATOM 1200 N N . PRO A 1 161 ? -29.256 -23.132 33.728 1.00 68.38 161 PRO A N 1
ATOM 1201 C CA . PRO A 1 161 ? -30.703 -23.211 33.708 1.00 68.38 161 PRO A CA 1
ATOM 1202 C C . PRO A 1 161 ? -31.129 -23.483 35.152 1.00 68.38 161 PRO A C 1
ATOM 1204 O O . PRO A 1 161 ? -30.917 -24.569 35.680 1.00 68.38 161 PRO A O 1
ATOM 1207 N N . GLY A 1 162 ? -31.601 -22.441 35.831 1.00 76.75 162 GLY A N 1
ATOM 1208 C CA . GLY A 1 162 ? -32.216 -22.571 37.137 1.00 76.75 162 GLY A CA 1
ATOM 1209 C C . GLY A 1 162 ? -33.610 -23.144 36.951 1.00 76.75 162 GLY A C 1
ATOM 1210 O O . GLY A 1 162 ? -34.492 -22.416 36.498 1.00 76.75 162 GLY A O 1
ATOM 1211 N N . ALA A 1 163 ? -33.757 -24.430 37.255 1.00 52.16 163 ALA A N 1
ATOM 1212 C CA . ALA A 1 163 ? -34.871 -25.040 37.983 1.00 52.16 163 ALA A CA 1
ATOM 1213 C C . ALA A 1 163 ? -34.541 -26.521 38.206 1.00 52.16 163 ALA A C 1
ATOM 1215 O O . ALA A 1 163 ? -34.419 -27.248 37.195 1.00 52.16 163 ALA A O 1
#

Nearest PDB structures (foldseek):
  6jx6-assembly1_C  TM=2.825E-01  e=4.295E+00  Homo sapiens
  6grj-assembly1_D  TM=2.233E-01  e=5.840E+00  Aeromonas hydrophila
  7a0g-assembly1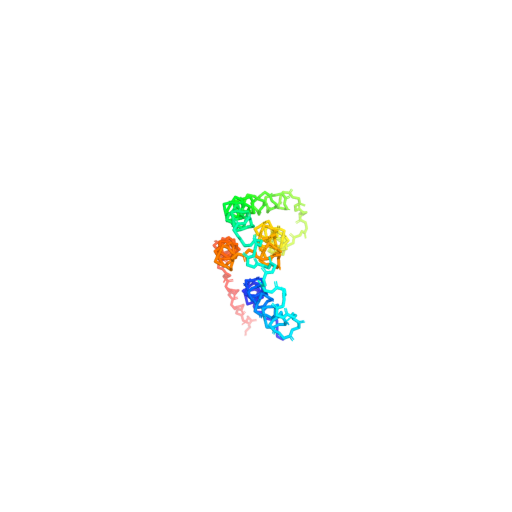_FFF  TM=2.311E-01  e=9.746E+00  Serratia marcescens
  7a0g-assembly1_III  TM=2.328E-01  e=9.746E+00  Serratia marcescens

Sequence (163 aa):
MAAPRRARLYGLLALICLSTPLALGVETILRRLMMPPDFDAVRAWLCPTLTPWAWATVPVTGAAAGLGWWLFSALQRRALARRRPDQDEAQVHARAQLEALILATSAPQVPAVAATMLFMMGASLTPVLVTMGVAMLGVLSLGLRIRASTPPSTSPSPRSPGA

Mean predicted aligned error: 6.22 Å

Foldseek 3Di:
DDDPPLVVLVVVLCCLLVVLVVVLVVVVVCCVVPPDPVVLVQLVVCAVVLQVVLLVLLVQLLVLLVVLVVQLVVQLVVQVVPDDPPDDPVVSNSVSNVVSLVVSLVRSVVSLVVSSVSVVSRYDCVSSVSSSVSSSVSSVVSSVVVVVVDDPPPPPDPPPPDD

Solvent-accessible surface area (backbone atoms only — not comparable to full-atom values): 8718 Å² total; per-residue (Å²): 131,83,73,56,75,64,58,54,51,52,51,51,52,50,48,64,56,44,47,57,61,49,49,52,51,52,50,54,52,50,46,72,74,70,55,61,75,71,55,54,57,55,19,63,66,35,18,77,71,37,31,61,59,24,45,54,25,33,62,51,11,52,51,26,25,53,48,16,55,50,46,29,53,53,45,36,53,54,47,62,74,66,61,58,89,91,54,60,64,76,57,52,52,54,50,34,48,50,56,22,45,60,60,21,50,49,43,12,42,55,37,32,51,50,18,48,52,37,35,72,65,21,18,54,64,65,38,32,56,51,18,42,50,50,23,41,53,37,46,50,52,54,53,52,51,53,59,74,72,52,76,82,79,76,72,77,73,76,76,74,83,86,127